Protein AF-A0A7X8BJX8-F1 (afdb_monomer_lite)

Radius of gyration: 24.96 Å; chains: 1; bounding box: 54×36×66 Å

Sequence (178 aa):
MKYHILAIVLSFFTASSPSEVDENALRREITYIERAADELARLNIDVADRLQRRRIASKIDAIYEATERIRLLLDQDTVPKSIRDDDLISFIESLGKASFGDTKVDMVKEFAGSNWFTVSQVGLICEEIPFGENKVEAILALYPHIVDKENGYKLYEFVTFSDDRERLKKGLEELKGN

Foldseek 3Di:
DVVPVVVVVVVVVPPPDPPPDPLVVLVVVLVVLLVVLVVQLVVLVPDPDPVVSVVSVVVSVVSVVVSVVVVVVSVVPDLADADDPVVLVVLLVVLLPDDDLVVLLVSLLVVLVPGAHAPVSLLSSLVSHDDLQSNLSSCLSRVVRHSPCVCVVCSLVSHDDPVSSVSSVVSVVVVVVD

pLDDT: mean 80.37, std 16.93, range [34.22, 97.62]

Structure (mmCIF, N/CA/C/O backbone):
data_AF-A0A7X8BJX8-F1
#
_entry.id   AF-A0A7X8BJX8-F1
#
loop_
_atom_site.group_PDB
_atom_site.id
_atom_site.type_symbol
_atom_site.label_atom_id
_atom_site.label_alt_id
_atom_site.label_comp_id
_atom_site.label_asym_id
_atom_site.label_entity_id
_atom_site.label_seq_id
_atom_site.pdbx_PDB_ins_code
_atom_site.Cartn_x
_atom_site.Cartn_y
_atom_site.Cartn_z
_atom_site.occupancy
_atom_site.B_iso_or_equiv
_atom_site.auth_seq_id
_atom_site.auth_comp_id
_atom_site.auth_asym_id
_atom_site.auth_atom_id
_atom_site.pdbx_PDB_model_num
ATOM 1 N N . MET A 1 1 ? 8.019 7.684 -38.477 1.00 46.75 1 MET A N 1
ATOM 2 C CA . MET A 1 1 ? 8.600 7.709 -37.113 1.00 46.75 1 MET A CA 1
ATOM 3 C C . MET A 1 1 ? 8.667 9.105 -36.477 1.00 46.75 1 MET A C 1
ATOM 5 O O . MET A 1 1 ? 8.235 9.231 -35.344 1.00 46.75 1 MET A O 1
ATOM 9 N N . LYS A 1 2 ? 9.118 1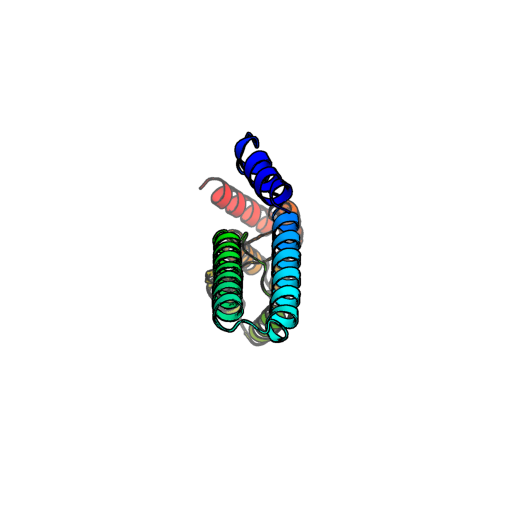0.169 -37.174 1.00 34.22 2 LYS A N 1
ATOM 10 C CA . LYS A 1 2 ? 9.162 11.548 -36.618 1.00 34.22 2 LYS A CA 1
ATOM 11 C C . LYS A 1 2 ? 7.809 12.111 -36.142 1.00 34.22 2 LYS A C 1
ATOM 13 O O . LYS A 1 2 ? 7.790 12.953 -35.256 1.00 34.22 2 LYS A O 1
ATOM 18 N N . TYR A 1 3 ? 6.699 11.631 -36.699 1.00 35.75 3 TYR A N 1
ATOM 19 C CA . TYR A 1 3 ? 5.358 12.138 -36.393 1.00 35.75 3 TYR A CA 1
ATOM 20 C C . TYR A 1 3 ? 4.713 11.520 -35.142 1.00 35.75 3 TYR A C 1
ATOM 22 O O . TYR A 1 3 ? 3.811 12.133 -34.591 1.00 35.75 3 TYR A O 1
ATOM 30 N N . HIS A 1 4 ? 5.181 10.364 -34.647 1.00 41.81 4 HIS A N 1
ATOM 31 C CA . HIS A 1 4 ? 4.578 9.723 -33.465 1.00 41.81 4 HIS A CA 1
ATOM 32 C C . HIS A 1 4 ? 5.078 10.308 -32.148 1.00 41.81 4 HIS A C 1
ATOM 34 O O . HIS A 1 4 ? 4.271 10.589 -31.275 1.00 41.81 4 HIS A O 1
ATOM 40 N N . ILE A 1 5 ? 6.376 10.601 -32.034 1.00 43.38 5 ILE A N 1
ATOM 41 C CA . ILE A 1 5 ? 6.913 11.282 -30.846 1.00 43.38 5 ILE A CA 1
ATOM 42 C C . ILE A 1 5 ? 6.348 12.708 -30.757 1.00 43.38 5 ILE A C 1
ATOM 44 O O . ILE A 1 5 ? 5.986 13.161 -29.679 1.00 43.38 5 ILE A O 1
ATOM 48 N N . LEU A 1 6 ? 6.194 13.392 -31.900 1.00 39.59 6 LEU A N 1
ATOM 49 C CA . LEU A 1 6 ? 5.566 14.713 -31.941 1.00 39.59 6 LEU A CA 1
ATOM 50 C C . LEU A 1 6 ? 4.075 14.652 -31.578 1.00 39.59 6 LEU A C 1
ATOM 52 O O . LEU A 1 6 ? 3.602 15.547 -30.895 1.00 39.59 6 LEU A O 1
ATOM 56 N N . ALA A 1 7 ? 3.352 13.606 -31.998 1.00 44.72 7 ALA A N 1
ATOM 57 C CA . ALA A 1 7 ? 1.950 13.399 -31.634 1.00 44.72 7 ALA A CA 1
ATOM 58 C C . ALA A 1 7 ? 1.775 13.128 -30.135 1.00 44.72 7 ALA A C 1
ATOM 60 O O . ALA A 1 7 ? 0.876 13.706 -29.541 1.00 44.72 7 ALA A O 1
ATOM 61 N N . ILE A 1 8 ? 2.669 12.340 -29.524 1.00 48.97 8 ILE A N 1
ATOM 62 C CA . ILE A 1 8 ? 2.684 12.088 -28.077 1.00 48.97 8 ILE A CA 1
ATOM 63 C C . ILE A 1 8 ? 2.937 13.404 -27.323 1.00 48.97 8 ILE A C 1
ATOM 65 O O . ILE A 1 8 ? 2.158 13.781 -26.453 1.00 48.97 8 ILE A O 1
ATOM 69 N N . VAL A 1 9 ? 3.957 14.175 -27.719 1.00 48.62 9 VAL A N 1
ATOM 70 C CA . VAL A 1 9 ? 4.264 15.482 -27.102 1.00 48.62 9 VAL A CA 1
ATOM 71 C C . VAL A 1 9 ? 3.149 16.519 -27.342 1.00 48.62 9 VAL A C 1
ATOM 73 O O . VAL A 1 9 ? 2.857 17.307 -26.445 1.00 48.62 9 VAL A O 1
ATOM 76 N N . LEU A 1 10 ? 2.470 16.509 -28.498 1.00 41.34 10 LEU A N 1
ATO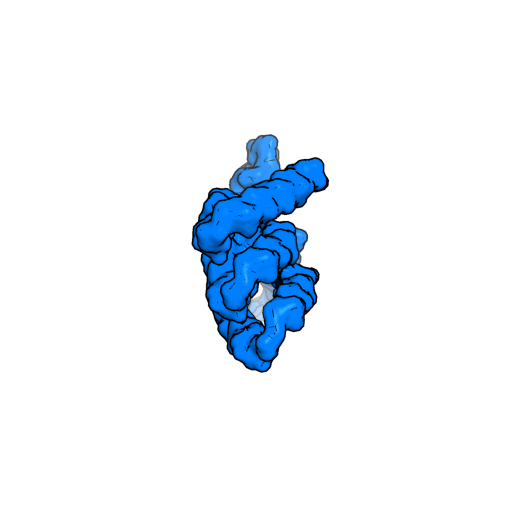M 77 C CA . LEU A 1 10 ? 1.316 17.384 -28.760 1.00 41.34 10 LEU A CA 1
ATOM 78 C C . LEU A 1 10 ? 0.052 16.963 -27.992 1.00 41.34 10 LEU A C 1
ATOM 80 O O . LEU A 1 10 ? -0.700 17.841 -27.568 1.00 41.34 10 LEU A O 1
ATOM 84 N N . SER A 1 11 ? -0.183 15.664 -27.771 1.00 41.88 11 SER A N 1
ATOM 85 C CA . SER A 1 11 ? -1.263 15.207 -26.884 1.00 41.88 11 SER A CA 1
ATOM 86 C C . SER A 1 11 ? -1.006 15.592 -25.423 1.00 41.88 11 SER A C 1
ATOM 88 O O . SER A 1 11 ? -1.953 15.846 -24.690 1.00 41.88 11 SER A O 1
ATOM 90 N N . PHE A 1 12 ? 0.261 15.746 -25.018 1.00 50.28 12 PHE A N 1
ATOM 91 C CA . PHE A 1 12 ? 0.632 16.233 -23.685 1.00 50.28 12 PHE A CA 1
ATOM 92 C C . PHE A 1 12 ? 0.449 17.745 -23.500 1.00 50.28 12 PHE A C 1
ATOM 94 O O . PHE A 1 12 ? 0.153 18.185 -22.395 1.00 50.28 12 PHE A O 1
ATOM 101 N N . PHE A 1 13 ? 0.591 18.549 -24.559 1.00 44.28 13 PHE A N 1
ATOM 102 C CA . PHE A 1 13 ? 0.435 20.010 -24.474 1.00 44.28 13 PHE A CA 1
ATOM 103 C C .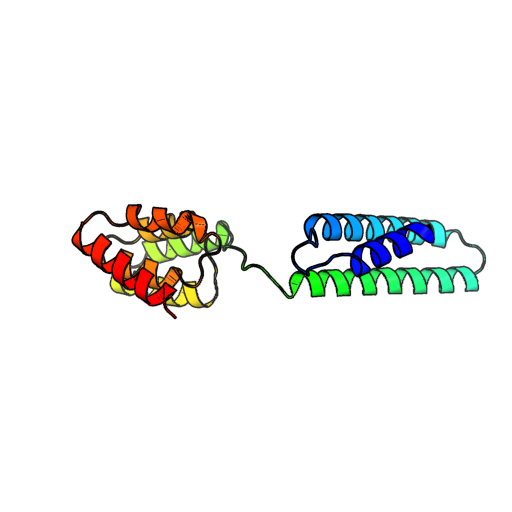 PHE A 1 13 ? -1.022 20.488 -24.640 1.00 44.28 13 PHE A C 1
ATOM 105 O O . PHE A 1 13 ? -1.295 21.680 -24.524 1.00 44.28 13 PHE A O 1
ATOM 112 N N . THR A 1 14 ? -1.954 19.571 -24.933 1.00 43.12 14 THR A N 1
ATOM 113 C CA . THR A 1 14 ? -3.392 19.855 -25.116 1.00 43.12 14 THR A CA 1
ATOM 114 C C . THR A 1 14 ? -4.283 19.295 -24.000 1.00 43.12 14 THR A C 1
ATOM 116 O O . THR A 1 14 ? -5.452 19.674 -23.925 1.00 43.12 14 THR A O 1
ATOM 119 N N . ALA A 1 15 ? -3.746 18.454 -23.107 1.00 39.97 15 ALA A N 1
ATOM 120 C CA . ALA A 1 15 ? -4.462 17.977 -21.926 1.00 39.97 15 ALA A CA 1
ATOM 121 C C . ALA A 1 15 ? -4.699 19.144 -20.950 1.00 39.97 15 ALA A C 1
ATOM 123 O O . ALA A 1 15 ? -3.765 19.838 -20.545 1.00 39.97 15 ALA A O 1
ATOM 124 N N . SER A 1 16 ? -5.964 19.391 -20.605 1.00 44.56 16 SER A N 1
ATOM 125 C CA . SER A 1 16 ? -6.374 20.563 -19.816 1.00 44.56 16 SER A CA 1
ATOM 126 C C . SER A 1 16 ? -6.257 20.353 -18.298 1.00 44.56 16 SER A C 1
ATOM 128 O O . SER A 1 16 ? -6.502 21.290 -17.538 1.00 44.56 16 SER A O 1
ATOM 130 N N . SER A 1 17 ? -5.838 19.169 -17.835 1.00 41.75 17 SER A N 1
ATOM 131 C CA . SER A 1 17 ? -5.441 18.933 -16.444 1.00 41.75 17 SER A CA 1
ATOM 132 C C . SER A 1 17 ? -4.457 17.750 -16.298 1.00 41.75 17 SER A C 1
ATOM 134 O O . SER A 1 17 ? -4.492 16.811 -17.093 1.00 41.75 17 SER A O 1
ATOM 136 N N . PRO A 1 18 ? -3.601 17.740 -15.255 1.00 43.97 18 PRO A N 1
ATOM 137 C CA . PRO A 1 18 ? -2.649 16.651 -14.980 1.00 43.97 18 PRO A CA 1
ATOM 138 C C . PRO A 1 18 ? -3.278 15.283 -14.649 1.00 43.97 18 PRO A C 1
ATOM 140 O O . PRO A 1 18 ? -2.565 14.288 -14.593 1.00 43.97 18 PRO A O 1
ATOM 143 N N . SER A 1 19 ? -4.596 15.212 -14.427 1.00 46.34 19 SER A N 1
ATOM 144 C CA . SER A 1 19 ? -5.320 13.993 -14.030 1.00 46.34 19 SER A CA 1
ATOM 145 C C . SER A 1 19 ? -5.717 13.070 -15.196 1.00 46.34 19 SER A C 1
ATOM 147 O O . SER A 1 19 ? -6.330 12.035 -14.958 1.00 46.34 19 SER A O 1
ATOM 149 N N . GLU A 1 20 ? -5.423 13.440 -16.448 1.00 47.88 20 GLU A N 1
ATOM 150 C CA . GLU A 1 20 ? -5.800 12.677 -17.658 1.00 47.88 20 GLU A CA 1
ATOM 151 C C . GLU A 1 20 ? -4.684 11.776 -18.213 1.00 47.88 20 GLU A C 1
ATOM 153 O O . GLU A 1 20 ? -4.864 11.098 -19.227 1.00 47.88 20 GLU A O 1
ATOM 158 N N . VAL A 1 21 ? -3.514 11.753 -17.576 1.00 53.84 21 VAL A N 1
ATOM 159 C CA . VAL A 1 21 ? -2.386 10.949 -18.046 1.00 53.84 21 VAL A CA 1
ATOM 160 C C . VAL A 1 21 ? -2.579 9.489 -17.615 1.00 53.84 21 VAL A C 1
ATOM 162 O O . VAL A 1 21 ? -2.348 9.138 -16.463 1.00 53.84 21 VAL A O 1
ATOM 165 N N . ASP A 1 22 ? -2.997 8.623 -18.546 1.00 65.94 22 ASP A N 1
ATOM 166 C CA . ASP A 1 22 ? -3.083 7.172 -18.316 1.00 65.94 22 ASP A CA 1
ATOM 167 C C . ASP A 1 22 ? -1.671 6.578 -18.132 1.00 65.94 22 ASP A C 1
ATOM 169 O O . ASP A 1 22 ? -0.950 6.280 -19.090 1.00 65.94 22 ASP A O 1
ATOM 173 N N . GLU A 1 23 ? -1.276 6.394 -16.872 1.00 62.41 23 GLU A N 1
ATOM 174 C CA . GLU A 1 23 ? 0.008 5.819 -16.465 1.00 62.41 23 GLU A CA 1
ATOM 175 C C . GLU A 1 23 ? 0.244 4.424 -17.075 1.00 62.41 23 GLU A C 1
ATOM 177 O O . GLU A 1 23 ? 1.363 4.082 -17.468 1.00 62.41 23 GLU A O 1
ATOM 182 N N . ASN A 1 24 ? -0.813 3.622 -17.244 1.00 60.38 24 ASN A N 1
ATOM 183 C CA . ASN A 1 24 ? -0.715 2.300 -17.860 1.00 60.38 24 ASN A CA 1
ATOM 184 C C . ASN A 1 24 ? -0.511 2.391 -19.375 1.00 60.38 24 ASN A C 1
ATOM 186 O O . ASN A 1 24 ? 0.159 1.536 -19.962 1.00 60.38 24 ASN A O 1
ATOM 190 N N . ALA A 1 25 ? -1.071 3.403 -20.043 1.00 66.06 25 ALA A N 1
ATOM 191 C CA . ALA A 1 25 ? -0.717 3.705 -21.430 1.00 66.06 25 ALA A CA 1
ATOM 192 C C . ALA A 1 25 ? 0.761 4.103 -21.544 1.00 66.06 25 ALA A C 1
ATOM 194 O O . ALA A 1 25 ? 1.467 3.556 -22.390 1.00 66.06 25 ALA A O 1
ATOM 195 N N . LEU A 1 26 ? 1.270 4.944 -20.640 1.00 69.81 26 LEU A N 1
ATOM 196 C CA . LEU A 1 26 ? 2.684 5.334 -20.629 1.00 69.81 26 LEU A CA 1
ATOM 197 C C . LEU A 1 26 ? 3.634 4.160 -20.384 1.00 69.81 26 LEU A C 1
ATOM 199 O O . LEU A 1 26 ? 4.616 4.006 -21.109 1.00 69.81 26 LEU A O 1
ATOM 203 N N . ARG A 1 27 ? 3.332 3.286 -19.418 1.00 71.00 27 ARG A N 1
ATOM 204 C CA . ARG A 1 27 ? 4.133 2.078 -19.151 1.00 71.00 27 ARG A CA 1
ATOM 205 C C . ARG A 1 27 ? 4.175 1.140 -20.365 1.00 71.00 27 ARG A C 1
ATOM 207 O O . ARG A 1 27 ? 5.227 0.566 -20.668 1.00 71.00 27 ARG A O 1
ATOM 214 N N . ARG A 1 28 ? 3.061 1.012 -21.099 1.00 70.81 28 ARG A N 1
ATOM 215 C CA . ARG A 1 28 ? 2.996 0.251 -22.362 1.00 70.81 28 ARG A CA 1
ATOM 216 C C . ARG A 1 28 ? 3.861 0.882 -23.454 1.00 70.81 28 ARG A C 1
ATOM 218 O O . ARG A 1 28 ? 4.620 0.163 -24.100 1.00 70.81 28 ARG A O 1
ATOM 225 N N . GLU A 1 29 ? 3.800 2.201 -23.615 1.00 77.50 29 GLU A N 1
ATOM 226 C CA . GLU A 1 29 ? 4.611 2.929 -24.598 1.00 77.50 29 GLU A CA 1
ATOM 227 C C . GLU A 1 29 ? 6.114 2.860 -24.286 1.00 77.50 29 GLU A C 1
ATOM 229 O O . GLU A 1 29 ? 6.914 2.608 -25.185 1.00 77.50 29 GLU A O 1
ATOM 234 N N . ILE A 1 30 ? 6.516 2.975 -23.014 1.00 78.44 30 ILE A N 1
ATOM 235 C CA . ILE A 1 30 ? 7.915 2.785 -22.589 1.00 78.44 30 ILE A CA 1
ATOM 236 C C . ILE A 1 30 ? 8.404 1.386 -22.972 1.00 78.44 30 ILE A C 1
ATOM 238 O O . ILE A 1 30 ? 9.448 1.245 -23.603 1.00 78.44 30 ILE A O 1
ATOM 242 N N . THR A 1 31 ? 7.607 0.359 -22.668 1.00 76.94 31 THR A N 1
ATOM 243 C CA . THR A 1 31 ? 7.934 -1.033 -23.011 1.00 76.94 31 THR A CA 1
ATOM 244 C C . THR A 1 31 ? 8.075 -1.224 -24.525 1.00 76.94 31 THR A C 1
ATOM 246 O O . THR A 1 31 ? 8.936 -1.971 -24.992 1.00 76.94 31 THR A O 1
ATOM 249 N N . TYR A 1 32 ? 7.233 -0.558 -25.318 1.00 79.19 32 TYR A N 1
ATOM 250 C CA . TYR A 1 32 ? 7.326 -0.587 -26.775 1.00 79.19 32 TYR A CA 1
ATOM 251 C C . TYR A 1 32 ? 8.614 0.084 -27.284 1.00 79.19 32 TYR A C 1
ATOM 253 O O . TYR A 1 32 ? 9.296 -0.475 -28.145 1.00 79.19 32 TYR A O 1
ATOM 261 N N . ILE A 1 33 ? 8.984 1.240 -26.724 1.00 77.06 33 ILE A N 1
ATOM 262 C CA . ILE A 1 33 ? 10.211 1.970 -27.078 1.00 77.06 33 ILE A CA 1
ATOM 263 C C . ILE A 1 33 ? 11.463 1.157 -26.729 1.00 77.06 33 ILE A C 1
ATOM 265 O O . ILE A 1 33 ? 12.364 1.066 -27.561 1.00 77.06 33 ILE A O 1
ATOM 269 N N . GLU A 1 34 ? 11.510 0.535 -25.548 1.00 80.06 34 GLU A N 1
ATOM 270 C CA . GLU A 1 34 ? 12.629 -0.320 -25.123 1.00 80.06 34 GLU A CA 1
ATOM 271 C C . GLU A 1 34 ? 12.818 -1.499 -26.092 1.00 80.06 34 GLU A C 1
ATOM 273 O O . GLU A 1 34 ? 13.926 -1.744 -26.567 1.00 80.06 34 GLU A O 1
ATOM 278 N N . ARG A 1 35 ? 11.726 -2.162 -26.496 1.00 79.31 35 ARG A N 1
ATOM 279 C CA . ARG A 1 35 ? 11.781 -3.250 -27.490 1.00 79.31 35 ARG A CA 1
ATOM 280 C C . ARG A 1 35 ? 12.281 -2.783 -28.856 1.00 79.31 35 ARG A C 1
ATOM 282 O O . ARG A 1 35 ? 13.066 -3.482 -29.493 1.00 79.31 35 ARG A O 1
ATOM 289 N N . ALA A 1 36 ? 11.836 -1.615 -29.316 1.00 76.50 36 ALA A N 1
ATOM 290 C CA . ALA A 1 36 ? 12.318 -1.042 -30.570 1.00 76.50 36 ALA A CA 1
ATOM 291 C C . ALA A 1 36 ? 13.809 -0.661 -30.483 1.00 76.50 36 ALA A C 1
ATOM 293 O O . ALA A 1 36 ? 14.549 -0.824 -31.454 1.00 76.50 36 ALA A O 1
ATOM 294 N N . ALA A 1 37 ? 14.270 -0.187 -29.322 1.00 75.56 37 ALA A N 1
ATOM 295 C CA . ALA A 1 37 ? 15.681 0.088 -29.068 1.00 75.56 37 ALA A CA 1
ATOM 296 C C . ALA A 1 37 ? 16.525 -1.200 -29.078 1.00 75.56 37 ALA A C 1
ATOM 298 O O . ALA A 1 37 ? 17.581 -1.215 -29.714 1.00 75.56 37 ALA A O 1
ATOM 299 N N . ASP A 1 38 ? 16.027 -2.296 -28.492 1.00 80.50 38 ASP A N 1
ATOM 300 C CA . ASP A 1 38 ? 16.682 -3.612 -28.528 1.00 80.50 38 ASP A CA 1
ATOM 301 C C . ASP A 1 38 ? 16.840 -4.126 -29.966 1.00 80.50 38 ASP A C 1
ATOM 303 O O . ASP A 1 38 ? 17.888 -4.655 -30.347 1.00 80.50 38 ASP A O 1
ATOM 307 N N . GLU A 1 39 ? 15.800 -3.973 -30.790 1.00 83.50 39 GLU A N 1
ATOM 308 C CA . GLU A 1 39 ? 15.834 -4.362 -32.200 1.00 83.50 39 GLU A CA 1
ATOM 309 C C . GLU A 1 39 ? 16.871 -3.544 -32.979 1.00 83.50 39 GLU A C 1
ATOM 311 O O . GLU A 1 39 ? 17.693 -4.105 -33.710 1.00 83.50 39 GLU A O 1
ATOM 316 N N . LEU A 1 40 ? 16.906 -2.225 -32.765 1.00 82.44 40 LEU A N 1
ATOM 317 C CA . LEU A 1 40 ? 17.924 -1.360 -33.358 1.00 82.44 40 LEU A CA 1
ATOM 318 C C . LEU A 1 40 ? 19.332 -1.726 -32.885 1.00 82.44 40 LEU A C 1
ATOM 320 O O . LEU A 1 40 ? 20.260 -1.684 -33.690 1.00 82.44 40 LEU A O 1
ATOM 324 N N . ALA A 1 41 ? 19.510 -2.119 -31.621 1.00 81.75 41 ALA A N 1
ATOM 325 C CA . ALA A 1 41 ? 20.802 -2.550 -31.094 1.00 81.75 41 ALA A CA 1
ATOM 326 C C . ALA A 1 41 ? 21.310 -3.809 -31.806 1.00 81.75 41 ALA A C 1
ATOM 328 O O . ALA A 1 41 ? 22.490 -3.875 -32.158 1.00 81.75 41 ALA A O 1
ATOM 329 N N . ARG A 1 42 ? 20.415 -4.767 -32.083 1.00 85.25 42 ARG A N 1
ATOM 330 C CA . ARG A 1 42 ? 20.729 -5.981 -32.853 1.00 85.25 42 ARG A CA 1
ATOM 331 C C . ARG A 1 42 ? 21.138 -5.640 -34.282 1.00 85.25 42 ARG A C 1
ATOM 333 O O . ARG A 1 42 ? 22.221 -6.031 -34.704 1.00 85.25 42 ARG A O 1
ATOM 340 N N . LEU A 1 43 ? 20.329 -4.852 -34.992 1.00 81.50 43 LEU A N 1
ATOM 341 C CA . LEU A 1 43 ? 20.614 -4.443 -36.375 1.00 81.50 43 LEU A CA 1
ATOM 342 C C . LEU A 1 43 ? 21.877 -3.575 -36.487 1.00 81.50 43 LEU A C 1
ATOM 344 O O . LEU A 1 43 ? 22.575 -3.604 -37.498 1.00 81.50 43 LEU A O 1
ATOM 348 N N . ASN A 1 44 ? 22.211 -2.818 -35.438 1.00 87.12 44 ASN A N 1
ATOM 349 C CA . ASN A 1 44 ? 23.409 -1.986 -35.406 1.00 87.12 44 ASN A CA 1
ATOM 350 C C . ASN A 1 44 ? 24.713 -2.808 -35.418 1.00 87.12 44 ASN A C 1
ATOM 352 O O . ASN A 1 44 ? 25.768 -2.282 -35.774 1.00 87.12 44 ASN A O 1
ATOM 356 N N . ILE A 1 45 ? 24.674 -4.091 -35.039 1.00 81.06 45 ILE A N 1
ATOM 357 C CA . ILE A 1 45 ? 25.853 -4.971 -35.072 1.00 81.06 45 ILE A CA 1
ATOM 358 C C . ILE A 1 45 ? 26.346 -5.174 -36.511 1.00 81.06 45 ILE A C 1
ATOM 360 O O . ILE A 1 45 ? 27.561 -5.198 -36.726 1.00 81.06 45 ILE A O 1
ATOM 364 N N . ASP A 1 46 ? 25.421 -5.218 -37.472 1.00 86.88 46 ASP A N 1
ATOM 365 C CA . ASP A 1 46 ? 25.686 -5.499 -38.888 1.00 86.88 46 ASP A CA 1
ATOM 366 C C . ASP A 1 46 ? 26.096 -4.252 -39.694 1.00 86.88 46 ASP A C 1
ATOM 368 O O . ASP A 1 46 ? 26.429 -4.334 -40.879 1.00 86.88 46 ASP A O 1
ATOM 372 N N . VAL A 1 47 ? 26.118 -3.074 -39.061 1.00 86.38 47 VAL A N 1
ATOM 373 C CA . VAL A 1 47 ? 26.551 -1.828 -39.704 1.00 86.38 47 VAL A CA 1
ATOM 374 C C . VAL A 1 47 ? 28.069 -1.853 -39.911 1.00 86.38 47 VAL A C 1
ATOM 376 O O . VAL A 1 47 ? 28.851 -1.796 -38.959 1.00 86.38 47 VAL A O 1
ATOM 379 N N . ALA A 1 48 ? 28.489 -1.897 -41.180 1.00 81.75 48 ALA A N 1
ATOM 380 C CA . ALA A 1 48 ? 29.897 -1.976 -41.577 1.00 81.75 48 ALA A CA 1
ATOM 381 C C . ALA A 1 48 ? 30.715 -0.722 -41.203 1.00 81.75 48 ALA A C 1
ATOM 383 O O . ALA A 1 48 ? 31.896 -0.820 -40.860 1.00 81.75 48 ALA A O 1
ATOM 384 N N . ASP A 1 49 ? 30.098 0.463 -41.247 1.00 92.88 49 ASP A N 1
ATOM 385 C CA . ASP A 1 49 ? 30.751 1.720 -40.877 1.00 92.88 49 ASP A CA 1
ATOM 386 C C . ASP A 1 49 ? 30.835 1.857 -39.346 1.00 92.88 49 ASP A C 1
ATOM 388 O O . ASP A 1 49 ? 29.839 2.046 -38.642 1.00 92.88 49 ASP A O 1
ATOM 392 N N . ARG A 1 50 ? 32.066 1.813 -38.820 1.00 84.25 50 ARG A N 1
ATOM 393 C CA . ARG A 1 50 ? 32.347 1.899 -37.378 1.00 84.25 50 ARG A CA 1
ATOM 394 C C . ARG A 1 50 ? 31.900 3.220 -36.746 1.00 84.25 50 ARG A C 1
ATOM 396 O O . ARG A 1 50 ? 31.489 3.226 -35.585 1.00 84.25 50 ARG A O 1
ATOM 403 N N . LEU A 1 51 ? 31.994 4.337 -37.469 1.00 84.31 51 LEU A N 1
ATOM 404 C CA . LEU A 1 51 ? 31.578 5.647 -36.966 1.00 84.31 51 LEU A CA 1
ATOM 405 C C . LEU A 1 51 ? 30.055 5.729 -36.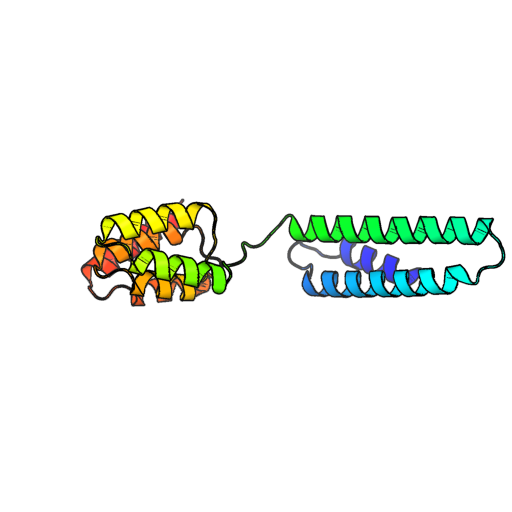900 1.00 84.31 51 LEU A C 1
ATOM 407 O O . LEU A 1 51 ? 29.515 6.196 -35.895 1.00 84.31 51 LEU A O 1
ATOM 411 N N . GLN A 1 52 ? 29.358 5.240 -37.927 1.00 83.69 52 GLN A N 1
ATOM 412 C CA . GLN A 1 52 ? 27.897 5.151 -37.912 1.00 83.69 52 GLN A CA 1
ATOM 413 C C . GLN A 1 52 ? 27.412 4.235 -36.787 1.00 83.69 52 GLN A C 1
ATOM 415 O O . GLN A 1 52 ? 26.569 4.654 -35.993 1.00 83.69 52 GLN A O 1
ATOM 420 N N . ARG A 1 53 ? 28.021 3.053 -36.635 1.00 86.75 53 ARG A N 1
ATOM 421 C CA . ARG A 1 53 ? 27.692 2.101 -35.569 1.00 86.75 53 ARG A CA 1
ATOM 422 C C . ARG A 1 53 ? 27.834 2.705 -34.172 1.00 86.75 53 ARG A C 1
ATOM 424 O O . ARG A 1 53 ? 26.941 2.557 -33.338 1.00 86.75 53 ARG A O 1
ATOM 431 N N . ARG A 1 54 ? 28.927 3.438 -33.922 1.00 84.88 54 ARG A N 1
ATOM 432 C CA . ARG A 1 54 ? 29.161 4.132 -32.644 1.00 84.88 54 ARG A CA 1
ATOM 433 C C . ARG A 1 54 ? 28.121 5.224 -32.384 1.00 84.88 54 ARG A C 1
ATOM 435 O O . ARG A 1 54 ? 27.647 5.361 -31.261 1.00 84.88 54 ARG A O 1
ATOM 442 N N . ARG A 1 55 ? 27.752 5.995 -33.415 1.00 81.50 55 ARG A N 1
ATOM 443 C CA . ARG A 1 55 ? 26.723 7.045 -33.301 1.00 81.50 55 ARG A CA 1
ATOM 444 C C . ARG A 1 55 ? 25.341 6.462 -33.016 1.00 81.50 55 ARG A C 1
ATOM 446 O O . ARG A 1 55 ? 24.587 7.081 -32.275 1.00 81.50 55 ARG A O 1
ATOM 453 N N . ILE A 1 56 ? 25.008 5.314 -33.604 1.00 82.44 56 ILE A N 1
ATOM 454 C CA . ILE A 1 56 ? 23.739 4.618 -33.354 1.00 82.44 56 ILE A CA 1
ATOM 455 C C . ILE A 1 56 ? 23.720 4.045 -31.934 1.00 82.44 56 ILE A C 1
ATOM 457 O O . ILE A 1 56 ? 22.758 4.295 -31.217 1.00 82.44 56 ILE A O 1
ATOM 461 N N . ALA A 1 57 ? 24.796 3.383 -31.496 1.00 81.81 57 ALA A N 1
ATOM 462 C CA . ALA A 1 57 ? 24.905 2.842 -30.138 1.00 81.81 57 ALA A CA 1
ATOM 463 C C . ALA A 1 57 ? 24.695 3.929 -29.071 1.00 81.81 57 ALA A C 1
ATOM 465 O O . ALA A 1 57 ? 23.813 3.805 -28.236 1.00 81.81 57 ALA A O 1
ATOM 466 N N . SER A 1 58 ? 25.384 5.068 -29.195 1.00 82.31 58 SER A N 1
ATOM 467 C CA . SER A 1 58 ? 25.221 6.186 -28.254 1.00 82.31 58 SER A CA 1
ATOM 468 C C . SER A 1 58 ? 23.797 6.762 -28.213 1.00 82.31 58 SER A C 1
ATOM 470 O O . SER A 1 58 ? 23.373 7.269 -27.178 1.00 82.31 58 SER A O 1
ATOM 472 N N . LYS A 1 59 ? 23.046 6.712 -29.322 1.00 85.38 59 LYS A N 1
ATOM 473 C CA . LYS A 1 59 ? 21.637 7.135 -29.334 1.00 85.38 59 LYS A CA 1
ATOM 474 C C . LYS A 1 59 ? 20.721 6.115 -28.669 1.00 85.38 59 LYS A C 1
ATOM 476 O O . LYS A 1 59 ? 19.736 6.523 -28.071 1.00 85.38 59 LYS A O 1
ATOM 481 N N . ILE A 1 60 ? 21.027 4.827 -28.805 1.00 82.12 60 ILE A N 1
ATOM 482 C CA . ILE A 1 60 ? 20.308 3.743 -28.131 1.00 82.12 60 ILE A CA 1
ATOM 483 C C . ILE A 1 60 ? 20.516 3.855 -26.617 1.00 82.12 60 ILE A C 1
ATOM 485 O O . ILE A 1 60 ? 19.535 3.860 -25.881 1.00 82.12 60 ILE A O 1
ATOM 489 N N . ASP A 1 61 ? 21.754 4.081 -26.169 1.00 82.12 61 ASP A N 1
ATOM 490 C CA . ASP A 1 61 ? 22.062 4.318 -24.752 1.00 82.12 61 ASP A CA 1
ATOM 491 C C . ASP A 1 61 ? 21.260 5.508 -24.204 1.00 82.12 61 ASP A C 1
ATOM 493 O O . ASP A 1 61 ? 20.595 5.404 -23.177 1.00 82.12 61 ASP A O 1
ATOM 497 N N . ALA A 1 62 ? 21.222 6.619 -24.949 1.00 79.81 62 ALA A N 1
ATOM 498 C CA . ALA A 1 62 ? 20.433 7.790 -24.573 1.00 79.81 62 ALA A CA 1
ATOM 499 C C . ALA A 1 62 ? 18.916 7.516 -24.517 1.00 79.81 62 ALA A C 1
ATOM 501 O O . ALA A 1 62 ? 18.215 8.156 -23.733 1.00 79.81 62 ALA A O 1
ATOM 502 N N . ILE A 1 63 ? 18.396 6.593 -25.337 1.00 79.00 63 ILE A N 1
ATOM 503 C CA . ILE A 1 63 ? 16.989 6.173 -25.280 1.00 79.00 63 ILE A CA 1
ATOM 504 C C . ILE A 1 63 ? 16.729 5.402 -23.987 1.00 79.00 63 ILE A C 1
ATOM 506 O O . ILE A 1 63 ? 15.786 5.759 -23.288 1.00 79.00 63 ILE A O 1
ATOM 510 N N . TYR A 1 64 ? 17.568 4.423 -23.638 1.00 77.81 64 TYR A N 1
ATOM 511 C CA . TYR A 1 64 ? 17.409 3.672 -22.389 1.00 77.81 64 TYR A CA 1
ATOM 512 C C . TYR A 1 64 ? 17.543 4.565 -21.153 1.00 77.81 64 TYR A C 1
ATOM 514 O O . TYR A 1 64 ? 16.755 4.457 -20.219 1.00 77.81 64 TYR A O 1
ATOM 522 N N . GLU A 1 65 ? 18.499 5.498 -21.145 1.00 77.12 65 GLU A N 1
ATOM 523 C CA . GLU A 1 65 ? 18.628 6.461 -20.048 1.00 77.12 65 GLU A CA 1
ATOM 524 C C . GLU A 1 65 ? 17.383 7.349 -19.917 1.00 77.12 65 GLU A C 1
ATOM 526 O O . GLU A 1 65 ? 16.942 7.651 -18.807 1.00 77.12 65 GLU A O 1
ATOM 531 N N . ALA A 1 66 ? 16.806 7.785 -21.040 1.00 76.69 66 ALA A N 1
ATOM 532 C CA . ALA A 1 66 ? 15.597 8.596 -21.035 1.00 76.69 66 ALA A CA 1
ATOM 533 C C . ALA A 1 66 ? 14.372 7.795 -20.571 1.00 76.69 66 ALA A C 1
ATOM 535 O O . ALA A 1 66 ? 13.597 8.309 -19.764 1.00 76.69 66 ALA A O 1
ATOM 536 N N . THR A 1 67 ? 14.199 6.552 -21.033 1.00 79.31 67 THR A N 1
ATOM 537 C CA . THR A 1 67 ? 13.095 5.691 -20.586 1.00 79.31 67 THR A CA 1
ATOM 538 C C . THR A 1 67 ? 13.216 5.349 -19.110 1.00 79.31 67 THR A C 1
ATOM 540 O O . THR A 1 67 ? 12.208 5.376 -18.411 1.00 79.31 67 THR A O 1
ATOM 543 N N . GLU A 1 68 ? 14.430 5.129 -18.607 1.00 76.69 68 GLU A N 1
ATOM 544 C CA . GLU A 1 68 ? 14.656 4.852 -17.190 1.00 76.69 68 GLU A CA 1
ATOM 545 C C . GLU A 1 68 ? 14.375 6.077 -16.317 1.00 76.69 68 GLU A C 1
ATOM 547 O O . GLU A 1 68 ? 13.698 5.968 -15.301 1.00 76.69 68 GLU A O 1
ATOM 552 N N . ARG A 1 69 ? 14.781 7.280 -16.742 1.00 74.94 69 ARG A N 1
ATOM 553 C CA . ARG A 1 69 ? 14.384 8.518 -16.047 1.00 74.94 69 ARG A CA 1
ATOM 554 C C . ARG A 1 69 ? 12.872 8.685 -16.001 1.00 74.94 69 ARG A C 1
ATOM 556 O O . ARG A 1 69 ? 12.351 9.080 -14.968 1.00 74.94 69 ARG A O 1
ATOM 563 N N . ILE A 1 70 ? 12.171 8.393 -17.096 1.00 71.94 70 ILE A N 1
ATOM 564 C CA . ILE A 1 70 ? 10.706 8.460 -17.123 1.00 71.94 70 ILE A CA 1
ATOM 565 C C . ILE A 1 70 ? 10.113 7.400 -16.194 1.00 71.94 70 ILE A C 1
ATOM 567 O O . ILE A 1 70 ? 9.213 7.731 -15.437 1.00 71.94 70 ILE A O 1
ATOM 571 N N . ARG A 1 71 ? 10.625 6.163 -16.186 1.00 73.94 71 ARG A N 1
ATOM 572 C CA . ARG A 1 71 ? 10.185 5.112 -15.254 1.00 73.94 71 ARG A CA 1
ATOM 573 C C . ARG A 1 71 ? 10.360 5.561 -13.800 1.00 73.94 71 ARG A C 1
ATOM 575 O O . ARG A 1 71 ? 9.413 5.479 -13.031 1.00 73.94 71 ARG A O 1
ATOM 582 N N . LEU A 1 72 ? 11.518 6.129 -13.465 1.00 68.56 72 LEU A N 1
ATOM 583 C CA . LEU A 1 72 ? 11.796 6.683 -12.140 1.00 68.56 72 LEU A CA 1
ATOM 584 C C . LEU A 1 72 ? 10.887 7.868 -11.791 1.00 68.56 72 LEU A C 1
ATOM 586 O O . LEU A 1 72 ? 10.490 7.989 -10.643 1.00 68.56 72 LEU A O 1
ATOM 590 N N . LEU A 1 73 ? 10.541 8.730 -12.753 1.00 66.81 73 LEU A N 1
ATOM 591 C CA . LEU A 1 73 ? 9.592 9.831 -12.545 1.00 66.81 73 LEU A CA 1
ATOM 592 C C . LEU A 1 73 ? 8.151 9.331 -12.371 1.00 66.81 73 LEU A C 1
ATOM 594 O O . LEU A 1 73 ? 7.430 9.862 -11.536 1.00 66.81 73 LEU A O 1
ATOM 598 N N . LEU A 1 74 ? 7.739 8.304 -13.121 1.00 64.31 74 LEU A N 1
ATOM 599 C CA . LEU A 1 74 ? 6.440 7.645 -12.943 1.00 64.31 74 LEU A CA 1
ATOM 600 C C . LEU A 1 74 ? 6.346 6.945 -11.585 1.00 64.31 74 LEU A C 1
ATOM 602 O O . LEU A 1 74 ? 5.277 6.888 -10.994 1.00 64.31 74 LEU A O 1
ATOM 606 N N . ASP A 1 75 ? 7.466 6.440 -11.076 1.00 62.97 75 ASP A N 1
ATOM 607 C CA . ASP A 1 75 ? 7.535 5.838 -9.749 1.00 62.97 75 ASP A CA 1
ATOM 608 C C . ASP A 1 75 ? 7.711 6.888 -8.626 1.00 62.97 75 ASP A C 1
ATOM 610 O O . ASP A 1 75 ? 7.645 6.527 -7.456 1.00 62.97 75 ASP A O 1
ATOM 614 N N . GLN A 1 76 ? 7.908 8.180 -8.934 1.00 48.56 76 GLN A N 1
ATOM 615 C CA . GLN A 1 76 ? 8.099 9.250 -7.935 1.00 48.56 76 GLN A CA 1
ATOM 616 C C . GLN A 1 76 ? 6.800 9.864 -7.384 1.00 48.56 76 GLN A C 1
ATOM 618 O O . GLN A 1 76 ? 6.870 10.669 -6.460 1.00 48.56 76 GLN A O 1
ATOM 623 N N . ASP A 1 77 ? 5.639 9.411 -7.854 1.00 48.97 77 ASP A N 1
ATOM 624 C CA . ASP A 1 77 ? 4.326 9.638 -7.236 1.00 48.97 77 ASP A CA 1
ATOM 625 C C . ASP A 1 77 ? 3.645 8.279 -7.017 1.00 48.97 77 ASP A C 1
ATOM 627 O O . ASP A 1 77 ? 2.628 7.944 -7.629 1.00 48.97 77 ASP A O 1
ATOM 631 N N . THR A 1 78 ? 4.226 7.425 -6.164 1.00 48.81 78 THR A N 1
ATOM 632 C CA . THR A 1 78 ? 3.556 6.169 -5.828 1.00 48.81 78 THR A CA 1
ATOM 633 C C . THR A 1 78 ? 2.272 6.495 -5.080 1.00 48.81 78 THR A C 1
ATOM 635 O O . THR A 1 78 ? 2.313 6.817 -3.889 1.00 48.81 78 THR A O 1
ATOM 638 N N . VAL A 1 79 ? 1.121 6.313 -5.735 1.00 55.34 79 VAL A N 1
ATOM 639 C CA . VAL A 1 79 ? -0.070 5.862 -5.012 1.00 55.34 79 VAL A CA 1
ATOM 640 C C . VAL A 1 79 ? 0.426 4.740 -4.107 1.00 55.34 79 VAL A C 1
ATOM 642 O O . VAL A 1 79 ? 1.033 3.787 -4.618 1.00 55.34 79 VAL A O 1
ATOM 645 N N . PRO A 1 80 ? 0.299 4.884 -2.784 1.00 64.50 80 PRO A N 1
ATOM 646 C CA . PRO A 1 80 ? 0.878 3.908 -1.899 1.00 64.50 80 PRO A CA 1
ATOM 647 C C . PRO A 1 80 ? 0.346 2.526 -2.257 1.00 64.50 80 PRO A C 1
ATOM 649 O O . PRO A 1 80 ? -0.857 2.342 -2.439 1.00 64.50 80 PRO A O 1
ATOM 652 N N . LYS A 1 81 ? 1.252 1.572 -2.465 1.00 72.62 81 LYS A N 1
ATOM 653 C CA . LYS A 1 81 ? 0.874 0.202 -2.806 1.00 72.62 81 LYS A CA 1
ATOM 654 C C . LYS A 1 81 ? 0.679 -0.565 -1.520 1.00 72.62 81 LYS A C 1
ATOM 656 O O . LYS A 1 81 ? 1.503 -0.469 -0.613 1.00 72.62 81 LYS A O 1
ATOM 661 N N . SER A 1 82 ? -0.397 -1.337 -1.464 1.00 85.75 82 SER A N 1
ATOM 662 C CA . SER A 1 82 ? -0.622 -2.233 -0.346 1.00 85.75 82 SER A CA 1
ATOM 663 C C . SER A 1 82 ? 0.536 -3.217 -0.200 1.00 85.75 82 SER A C 1
ATOM 665 O O . SER A 1 82 ? 1.142 -3.636 -1.192 1.00 85.75 82 SER A O 1
ATOM 667 N N . ILE A 1 83 ? 0.805 -3.611 1.037 1.00 87.56 83 ILE A N 1
ATOM 668 C CA . ILE A 1 83 ? 1.772 -4.641 1.383 1.00 87.56 83 ILE A CA 1
ATOM 669 C C . ILE A 1 83 ? 1.519 -5.930 0.588 1.00 87.56 83 ILE A C 1
ATOM 671 O O . ILE A 1 83 ? 0.377 -6.251 0.243 1.00 87.56 83 ILE A O 1
ATOM 675 N N . ARG A 1 84 ? 2.593 -6.663 0.281 1.00 79.94 84 ARG A N 1
ATOM 676 C CA . ARG A 1 84 ? 2.515 -7.964 -0.390 1.00 79.94 84 ARG A CA 1
ATOM 677 C C . ARG A 1 84 ? 1.975 -9.030 0.558 1.00 79.94 84 ARG A C 1
ATOM 679 O O . ARG A 1 84 ? 2.240 -8.993 1.757 1.00 79.94 84 ARG A O 1
ATOM 686 N N . ASP A 1 85 ? 1.301 -10.025 -0.007 1.00 79.00 85 ASP A N 1
ATOM 687 C CA . ASP A 1 85 ? 0.690 -11.106 0.771 1.00 79.00 85 ASP A CA 1
ATOM 688 C C . ASP A 1 85 ? 1.717 -11.887 1.608 1.00 79.00 85 ASP A C 1
ATOM 690 O O . ASP A 1 85 ? 1.454 -12.159 2.773 1.00 79.00 85 ASP A O 1
ATOM 694 N N . ASP A 1 86 ? 2.910 -12.175 1.075 1.00 79.00 86 ASP A N 1
ATOM 695 C CA . ASP A 1 86 ? 3.964 -12.903 1.809 1.00 79.00 86 ASP A CA 1
ATOM 696 C C . ASP A 1 86 ? 4.425 -12.154 3.078 1.00 79.00 86 ASP A C 1
ATOM 698 O O . ASP A 1 86 ? 4.618 -12.749 4.145 1.00 79.00 86 ASP A O 1
ATOM 702 N N . ASP A 1 87 ? 4.578 -10.831 2.966 1.00 79.81 87 ASP A N 1
ATOM 703 C CA . ASP A 1 87 ? 5.009 -9.965 4.065 1.00 79.81 87 ASP A CA 1
ATOM 704 C C . ASP A 1 87 ? 3.881 -9.811 5.101 1.00 79.81 87 ASP A C 1
ATOM 706 O O . ASP A 1 87 ? 4.123 -9.854 6.310 1.00 79.81 87 ASP A O 1
ATOM 710 N N . LEU A 1 88 ? 2.629 -9.717 4.636 1.00 90.19 88 LEU A N 1
ATOM 711 C CA . LEU A 1 88 ? 1.447 -9.701 5.496 1.00 90.19 88 LEU A CA 1
ATOM 712 C C . LEU A 1 88 ? 1.279 -11.016 6.267 1.00 90.19 88 LEU A C 1
ATOM 714 O O . LEU A 1 88 ? 1.031 -10.981 7.469 1.00 90.19 88 LEU A O 1
ATOM 718 N N . ILE A 1 89 ? 1.438 -12.166 5.607 1.00 90.25 89 ILE A N 1
ATOM 719 C CA . ILE A 1 89 ? 1.355 -13.490 6.241 1.00 90.25 89 ILE A CA 1
ATOM 720 C C . ILE A 1 89 ? 2.416 -13.610 7.339 1.00 90.25 89 ILE A C 1
ATOM 722 O O . ILE A 1 89 ? 2.097 -13.985 8.466 1.00 90.25 89 ILE A O 1
ATOM 726 N N . SER A 1 90 ? 3.655 -13.207 7.049 1.00 91.44 90 SER A N 1
ATOM 727 C CA . SER A 1 90 ? 4.753 -13.215 8.027 1.00 91.44 90 SER A CA 1
ATOM 728 C C . SER A 1 90 ? 4.444 -12.347 9.256 1.00 91.44 90 SER A C 1
ATOM 730 O O . SER A 1 90 ? 4.775 -12.701 10.396 1.00 91.44 90 SER A O 1
ATOM 732 N N . PHE A 1 91 ? 3.779 -11.210 9.043 1.00 95.31 91 PHE A N 1
ATOM 733 C CA . PHE A 1 91 ? 3.331 -10.338 10.121 1.00 95.31 91 PHE A CA 1
ATOM 734 C C . PHE A 1 91 ? 2.175 -10.944 10.932 1.00 95.31 91 PHE A C 1
ATOM 736 O O . PHE A 1 91 ? 2.240 -10.951 12.161 1.00 95.31 91 PHE A O 1
ATOM 743 N N . ILE A 1 92 ? 1.166 -11.521 10.275 1.00 95.94 92 ILE A N 1
ATOM 744 C CA . ILE A 1 92 ? 0.037 -12.217 10.920 1.00 95.94 92 ILE A CA 1
ATOM 745 C C . ILE A 1 92 ? 0.539 -13.372 11.794 1.00 95.94 92 ILE A C 1
ATOM 747 O O . ILE A 1 92 ? 0.152 -13.482 12.956 1.00 95.94 92 ILE A O 1
ATOM 751 N N . GLU A 1 93 ? 1.477 -14.184 11.301 1.00 94.62 93 GLU A N 1
ATOM 752 C CA . GLU A 1 93 ? 2.098 -15.249 12.098 1.00 94.62 93 GLU A CA 1
ATOM 753 C C . GLU A 1 93 ? 2.822 -14.710 13.339 1.00 94.62 93 GLU A C 1
ATOM 755 O O . GLU A 1 93 ? 2.847 -15.355 14.391 1.00 94.62 93 GLU A O 1
ATOM 760 N N . SER A 1 94 ? 3.432 -13.530 13.226 1.00 93.31 94 SER A N 1
ATOM 761 C CA . SER A 1 94 ? 4.103 -12.865 14.343 1.00 93.31 94 SER A CA 1
ATOM 762 C C . SER A 1 94 ? 3.092 -12.334 15.362 1.00 93.31 94 SER A C 1
ATOM 764 O O . SER A 1 94 ? 3.290 -12.525 16.563 1.00 93.31 94 SER A O 1
ATOM 766 N N . LEU A 1 95 ? 1.974 -11.756 14.905 1.00 93.25 95 LEU A N 1
ATOM 767 C CA . LEU A 1 95 ? 0.858 -11.362 15.768 1.00 93.25 95 LEU A CA 1
ATOM 768 C C . LEU A 1 95 ? 0.269 -12.564 16.503 1.00 93.25 95 LEU A C 1
ATOM 770 O O . LEU A 1 95 ? 0.009 -12.467 17.702 1.00 93.25 95 LEU A O 1
ATOM 774 N N . GLY A 1 96 ? 0.076 -13.696 15.825 1.00 90.56 96 GLY A N 1
ATOM 775 C CA . GLY A 1 96 ? -0.449 -14.929 16.418 1.00 90.56 96 GLY A CA 1
ATOM 776 C C . GLY A 1 96 ? 0.408 -15.468 17.572 1.00 90.56 96 GLY A C 1
ATOM 777 O O . GLY A 1 96 ? -0.117 -16.076 18.503 1.00 90.56 96 GLY A O 1
ATOM 778 N N . LYS A 1 97 ? 1.720 -15.191 17.565 1.00 91.69 97 LYS A N 1
ATOM 779 C CA . LYS A 1 97 ? 2.662 -15.584 18.632 1.00 91.69 97 LYS A CA 1
ATOM 780 C C . LYS A 1 97 ? 2.637 -14.657 19.853 1.00 91.69 97 LYS A C 1
ATOM 782 O O . LYS A 1 97 ? 3.159 -15.038 20.900 1.00 91.69 97 LYS A O 1
ATOM 787 N N . ALA A 1 98 ? 2.069 -13.457 19.744 1.00 88.94 98 ALA A N 1
ATOM 788 C CA . ALA A 1 98 ? 1.992 -12.513 20.855 1.00 88.94 98 ALA A CA 1
ATOM 789 C C . ALA A 1 98 ? 0.853 -12.876 21.827 1.00 88.94 98 ALA A C 1
ATOM 791 O O . ALA A 1 98 ? -0.291 -13.081 21.421 1.00 88.94 98 ALA A O 1
ATOM 792 N N . SER A 1 99 ? 1.156 -12.920 23.129 1.00 78.69 99 SER A N 1
ATOM 793 C CA . SER A 1 99 ? 0.224 -13.413 24.158 1.00 78.69 99 SER A CA 1
ATOM 794 C C . SER A 1 99 ? -0.853 -12.413 24.594 1.00 78.69 99 SER A C 1
ATOM 796 O O . SER A 1 99 ? -1.887 -12.832 25.108 1.00 78.69 99 SER A O 1
ATOM 798 N N . PHE A 1 100 ? -0.625 -11.105 24.433 1.00 80.88 100 PHE A N 1
ATOM 799 C CA . PHE A 1 100 ? -1.504 -10.056 24.962 1.00 80.88 100 PHE A CA 1
ATOM 800 C C . PHE A 1 100 ? -1.980 -9.104 23.868 1.00 80.88 100 PHE A C 1
ATOM 802 O O . PHE A 1 100 ? -1.268 -8.830 22.903 1.00 80.88 100 PHE A O 1
ATOM 809 N N . GLY A 1 101 ? -3.201 -8.594 24.036 1.00 80.38 101 GLY A N 1
ATOM 810 C CA . GLY A 1 101 ? -3.840 -7.715 23.064 1.00 80.38 101 GLY A CA 1
ATOM 811 C C . GLY A 1 101 ? -3.102 -6.387 22.864 1.00 80.38 101 GLY A C 1
ATOM 812 O O . GLY A 1 101 ? -2.916 -5.985 21.723 1.00 80.38 101 GLY A O 1
ATOM 813 N N . ASP A 1 102 ? -2.611 -5.765 23.935 1.00 86.62 102 ASP A N 1
ATOM 814 C CA . ASP A 1 102 ? -1.897 -4.481 23.862 1.00 86.62 102 ASP A CA 1
ATOM 815 C C . ASP A 1 102 ? -0.578 -4.623 23.090 1.00 86.62 102 ASP A C 1
ATOM 817 O O . ASP A 1 102 ? -0.268 -3.819 22.217 1.00 86.62 102 ASP A O 1
ATOM 821 N N . THR A 1 103 ? 0.144 -5.729 23.305 1.00 91.25 103 THR A N 1
ATOM 822 C CA . THR A 1 103 ? 1.356 -6.055 22.539 1.00 91.25 103 THR A CA 1
ATOM 823 C C . THR A 1 103 ? 1.061 -6.198 21.047 1.00 91.25 103 THR A C 1
ATOM 825 O O . THR A 1 103 ? 1.828 -5.712 20.221 1.00 91.25 103 THR A O 1
ATOM 828 N N . LYS A 1 104 ? -0.063 -6.830 20.680 1.00 93.25 104 LYS A N 1
ATOM 829 C CA . LYS A 1 104 ? -0.488 -6.926 19.275 1.00 93.25 104 LYS A CA 1
ATOM 830 C C . LYS A 1 104 ? -0.781 -5.542 18.688 1.00 93.25 104 LYS A C 1
ATOM 832 O O . LYS A 1 104 ? -0.408 -5.282 17.550 1.00 93.25 104 LYS A O 1
ATOM 837 N N . VAL A 1 105 ? -1.410 -4.649 19.454 1.00 94.50 105 VAL A N 1
ATOM 838 C CA . VAL A 1 105 ? -1.681 -3.269 19.017 1.00 94.50 105 VAL A CA 1
ATOM 839 C C . VAL A 1 105 ? -0.382 -2.492 18.792 1.00 94.50 105 VAL A C 1
ATOM 841 O O . VAL A 1 105 ? -0.259 -1.810 17.776 1.00 94.50 105 VAL A O 1
ATOM 844 N N . ASP A 1 106 ? 0.603 -2.620 19.680 1.00 94.31 106 ASP A N 1
ATOM 845 C CA . ASP A 1 106 ? 1.907 -1.967 19.515 1.00 94.31 106 ASP A CA 1
ATOM 846 C C . ASP A 1 106 ? 2.642 -2.468 18.265 1.00 94.31 106 ASP A C 1
ATOM 848 O O . ASP A 1 106 ? 3.142 -1.663 17.477 1.00 94.31 106 ASP A O 1
ATOM 852 N N . MET A 1 107 ? 2.614 -3.782 18.016 1.00 95.62 107 MET A N 1
ATOM 853 C CA . MET A 1 107 ? 3.150 -4.371 16.784 1.00 95.62 107 MET A CA 1
ATOM 854 C C . MET A 1 107 ? 2.451 -3.820 15.534 1.00 95.62 107 MET A C 1
ATOM 856 O O . MET A 1 107 ? 3.112 -3.525 14.541 1.00 95.62 107 MET A O 1
ATOM 860 N N . VAL A 1 108 ? 1.124 -3.646 15.569 1.00 96.50 108 VAL A N 1
ATOM 861 C CA . VAL A 1 108 ? 0.366 -3.037 14.463 1.00 96.50 108 VAL A CA 1
ATOM 862 C C . VAL A 1 108 ? 0.764 -1.579 14.245 1.00 96.50 108 VAL A C 1
ATOM 864 O O . VAL A 1 108 ? 0.962 -1.182 13.099 1.00 96.50 108 VAL A O 1
ATOM 867 N N . LYS A 1 109 ? 0.917 -0.784 15.311 1.00 95.38 109 LYS A N 1
ATOM 868 C CA . LYS A 1 109 ? 1.341 0.625 15.220 1.00 95.38 109 LYS A CA 1
ATOM 869 C C . LYS A 1 109 ? 2.722 0.752 14.571 1.00 95.38 109 LYS A C 1
ATOM 871 O O . LYS A 1 109 ? 2.902 1.589 13.689 1.00 95.38 109 LYS A O 1
ATOM 876 N N . GLU A 1 110 ? 3.674 -0.093 14.966 1.00 94.12 110 GLU A N 1
ATOM 877 C CA . GLU A 1 110 ? 5.012 -0.132 14.364 1.00 94.12 110 GLU A CA 1
ATOM 878 C C . GLU A 1 110 ? 4.948 -0.536 12.884 1.00 94.12 110 GLU A C 1
ATOM 880 O O . GLU A 1 110 ? 5.518 0.135 12.020 1.00 94.12 110 GLU A O 1
ATOM 885 N N . PHE A 1 111 ? 4.187 -1.586 12.574 1.00 93.50 111 PHE A N 1
ATOM 886 C CA . PHE A 1 111 ? 4.053 -2.090 11.211 1.00 93.50 111 PHE A CA 1
ATOM 887 C C . PHE A 1 111 ? 3.378 -1.081 10.274 1.00 93.50 111 PHE A C 1
ATOM 889 O O . PHE A 1 111 ? 3.799 -0.923 9.125 1.00 93.50 111 PHE A O 1
ATOM 896 N N . ALA A 1 112 ? 2.384 -0.343 10.772 1.00 92.75 112 ALA A N 1
ATOM 897 C CA . ALA A 1 112 ? 1.678 0.690 10.024 1.00 92.75 112 ALA A CA 1
ATOM 898 C C . ALA A 1 112 ? 2.571 1.875 9.630 1.00 92.75 112 ALA A C 1
ATOM 900 O O . ALA A 1 112 ? 2.309 2.520 8.622 1.00 92.75 112 ALA A O 1
ATOM 901 N N . GLY A 1 113 ? 3.641 2.157 10.381 1.00 88.38 113 GLY A N 1
ATOM 902 C CA . GLY A 1 113 ? 4.513 3.310 10.128 1.00 88.38 113 GLY A CA 1
ATOM 903 C C . GLY A 1 113 ? 5.337 3.233 8.836 1.00 88.38 113 GLY A C 1
ATOM 904 O O . GLY A 1 113 ? 5.892 4.242 8.409 1.00 88.38 113 GLY A O 1
ATOM 905 N N . SER A 1 114 ? 5.437 2.055 8.216 1.00 84.62 114 SER A N 1
ATOM 906 C CA . SER A 1 114 ? 6.228 1.839 6.992 1.00 84.62 114 SER A CA 1
ATOM 907 C C . SER A 1 114 ? 5.480 1.104 5.879 1.00 84.62 114 SER A C 1
ATOM 909 O O . SER A 1 114 ? 6.032 0.923 4.795 1.00 84.62 114 SER A O 1
ATOM 911 N N . ASN A 1 115 ? 4.229 0.707 6.117 1.00 89.31 115 ASN A N 1
ATOM 912 C CA . ASN A 1 115 ? 3.457 -0.119 5.196 1.00 89.31 115 ASN A CA 1
ATOM 913 C C . ASN A 1 115 ? 2.089 0.494 4.918 1.00 89.31 115 ASN A C 1
ATOM 915 O O . ASN A 1 115 ? 1.530 1.212 5.742 1.00 89.31 115 ASN A O 1
ATOM 919 N N . TRP A 1 116 ? 1.544 0.162 3.752 1.00 91.94 116 TRP A N 1
ATOM 920 C CA . TRP A 1 116 ? 0.195 0.532 3.348 1.00 91.94 116 TRP A CA 1
ATOM 921 C C . TRP A 1 116 ? -0.660 -0.713 3.165 1.00 91.94 116 TRP A C 1
ATOM 923 O O . TRP A 1 116 ? -0.142 -1.800 2.912 1.00 91.94 116 TRP A O 1
ATOM 933 N N . PHE A 1 117 ? -1.975 -0.570 3.285 1.00 93.81 117 PHE A N 1
ATOM 934 C CA . PHE A 1 117 ? -2.889 -1.705 3.381 1.00 93.81 117 PHE A CA 1
ATOM 935 C C . PHE A 1 117 ? -4.140 -1.479 2.551 1.00 93.81 117 PHE A C 1
ATOM 937 O O . PHE A 1 117 ? -4.592 -0.348 2.380 1.00 93.81 117 PHE A O 1
ATOM 944 N N . THR A 1 118 ? -4.743 -2.568 2.085 1.00 91.62 118 THR A N 1
ATOM 945 C CA . THR A 1 118 ? -6.158 -2.532 1.703 1.00 91.62 118 THR A CA 1
ATOM 946 C C . THR A 1 118 ? -7.051 -2.753 2.922 1.00 91.62 118 THR A C 1
ATOM 948 O O . THR A 1 118 ? -6.640 -3.394 3.892 1.00 91.62 118 THR A O 1
ATOM 951 N N . VAL A 1 119 ? -8.309 -2.319 2.862 1.00 95.06 119 VAL A N 1
ATOM 952 C CA . VAL A 1 119 ? -9.319 -2.605 3.894 1.00 95.06 119 VAL A CA 1
ATOM 953 C C . VAL A 1 119 ? -9.457 -4.112 4.144 1.00 95.06 119 VAL A C 1
ATOM 955 O O . VAL A 1 119 ? -9.631 -4.536 5.285 1.00 95.06 119 VAL A O 1
ATOM 958 N N . SER A 1 120 ? -9.322 -4.936 3.102 1.00 94.88 120 SER A N 1
ATOM 959 C CA . SER A 1 120 ? -9.381 -6.398 3.240 1.00 94.88 120 SER A CA 1
ATOM 960 C C . SER A 1 120 ? -8.207 -6.946 4.061 1.00 94.88 120 SER A C 1
ATOM 962 O O . SER A 1 120 ? -8.406 -7.794 4.925 1.00 94.88 120 SER A O 1
ATOM 964 N N . GLN A 1 121 ? -6.995 -6.425 3.850 1.00 96.06 121 GLN A N 1
ATOM 965 C CA . GLN A 1 121 ? -5.812 -6.807 4.631 1.00 96.06 121 GLN A CA 1
ATOM 966 C C . GLN A 1 121 ? -5.899 -6.328 6.085 1.00 96.06 121 GLN A C 1
ATOM 968 O O . GLN A 1 121 ? -5.489 -7.051 6.991 1.00 96.06 121 GLN A O 1
ATOM 973 N N . VAL A 1 122 ? -6.490 -5.151 6.330 1.00 97.62 122 VAL A N 1
ATOM 974 C CA . VAL A 1 122 ? -6.811 -4.694 7.694 1.00 97.62 122 VAL A CA 1
ATOM 975 C C . VAL A 1 122 ? -7.742 -5.689 8.394 1.00 97.62 122 VAL A C 1
ATOM 977 O O . VAL A 1 122 ? -7.544 -5.979 9.573 1.00 97.62 122 VAL A O 1
ATOM 980 N N . GLY A 1 123 ? -8.709 -6.260 7.670 1.00 95.94 123 GLY A N 1
ATOM 981 C CA . GLY A 1 123 ? -9.580 -7.322 8.179 1.00 95.94 123 GLY A CA 1
ATOM 982 C C . GLY A 1 123 ? -8.803 -8.537 8.683 1.00 95.94 123 GLY A C 1
ATOM 983 O O . GLY A 1 123 ? -9.014 -8.955 9.818 1.00 95.94 123 GLY A O 1
ATOM 984 N N . LEU A 1 124 ? -7.839 -9.028 7.896 1.00 96.31 124 LEU A N 1
ATOM 985 C CA . LEU A 1 124 ? -6.984 -10.161 8.279 1.00 96.31 124 LEU A CA 1
ATOM 986 C C . LEU A 1 124 ? -6.171 -9.874 9.552 1.00 96.31 124 LEU A C 1
ATOM 988 O O . LEU A 1 124 ? -6.056 -10.726 10.426 1.00 96.31 124 LEU A O 1
ATOM 992 N N . ILE A 1 125 ? -5.656 -8.650 9.707 1.00 96.19 125 ILE A N 1
ATOM 993 C CA . ILE A 1 125 ? -4.967 -8.233 10.940 1.00 96.19 125 ILE A CA 1
ATOM 994 C C . ILE A 1 125 ? -5.940 -8.224 12.131 1.00 96.19 125 ILE A C 1
ATOM 996 O O . ILE A 1 125 ? -5.589 -8.652 13.231 1.00 96.19 125 ILE A O 1
ATOM 1000 N N . CYS A 1 126 ? -7.175 -7.757 11.926 1.00 95.31 126 CYS A N 1
ATOM 1001 C CA . CYS A 1 126 ? -8.193 -7.692 12.975 1.00 95.31 126 CYS A CA 1
ATOM 1002 C C . CYS A 1 126 ? -8.680 -9.072 13.442 1.00 95.31 126 CYS A C 1
ATOM 1004 O O . CYS A 1 126 ? -9.191 -9.175 14.557 1.00 95.31 126 CYS A O 1
ATOM 1006 N N . GLU A 1 127 ? -8.559 -10.123 12.629 1.00 93.88 127 GLU A N 1
ATOM 1007 C CA . GLU A 1 127 ? -8.893 -11.499 13.028 1.00 93.88 127 GLU A CA 1
ATOM 1008 C C . GLU A 1 127 ? -7.948 -12.028 14.118 1.00 93.88 127 GLU A C 1
ATOM 1010 O O . GLU A 1 127 ? -8.391 -12.732 15.025 1.00 93.88 127 GLU A O 1
ATOM 1015 N N . GLU A 1 128 ? -6.687 -11.589 14.115 1.00 94.19 128 GLU A N 1
ATOM 1016 C CA . GLU A 1 128 ? -5.682 -11.965 15.117 1.00 94.19 128 GLU A CA 1
ATOM 1017 C C . GLU A 1 128 ? -5.815 -11.220 16.454 1.00 94.19 128 GLU A C 1
ATOM 1019 O O . GLU A 1 128 ? -5.100 -11.523 17.419 1.00 94.19 128 GLU A O 1
ATOM 1024 N N . ILE A 1 129 ? -6.709 -10.231 16.538 1.00 92.69 129 ILE A N 1
ATOM 1025 C CA . ILE A 1 129 ? -6.908 -9.403 17.729 1.00 92.69 129 ILE A CA 1
ATOM 1026 C C . ILE A 1 129 ? -8.206 -9.836 18.428 1.00 92.69 129 ILE A C 1
ATOM 1028 O O . ILE A 1 129 ? -9.292 -9.644 17.890 1.00 92.69 129 ILE A O 1
ATOM 1032 N N . PRO A 1 130 ? -8.151 -10.396 19.648 1.00 85.62 130 PRO A N 1
ATOM 1033 C CA . PRO A 1 130 ? -9.330 -11.008 20.264 1.00 85.62 130 PRO A CA 1
ATOM 1034 C C . PRO A 1 130 ? -10.355 -10.000 20.806 1.00 85.62 130 PRO A C 1
ATOM 1036 O O . PRO A 1 130 ? -11.548 -10.300 20.845 1.00 85.62 130 PRO A O 1
ATOM 1039 N N . PHE A 1 131 ? -9.917 -8.812 21.234 1.00 88.00 131 PHE A N 1
ATOM 1040 C CA . PHE A 1 131 ? -10.762 -7.847 21.944 1.00 88.00 131 PHE A CA 1
ATOM 1041 C C . PHE A 1 131 ? -11.159 -6.665 21.060 1.00 88.00 131 PHE A C 1
ATOM 1043 O O . PHE A 1 131 ? -10.326 -6.120 20.340 1.00 88.00 131 PHE A O 1
ATOM 1050 N N . GLY A 1 132 ? -12.428 -6.253 21.146 1.00 89.50 132 GLY A N 1
ATOM 1051 C CA . GLY A 1 132 ? -13.000 -5.181 20.328 1.00 89.50 132 GLY A CA 1
ATOM 1052 C C . GLY A 1 132 ? -12.309 -3.831 20.513 1.00 89.50 132 GLY A C 1
ATOM 1053 O O . GLY A 1 132 ? -11.946 -3.213 19.519 1.00 89.50 132 GLY A O 1
ATOM 1054 N N . GLU A 1 133 ? -12.014 -3.431 21.752 1.00 92.94 133 GLU A N 1
ATOM 1055 C CA . GLU A 1 133 ? -11.263 -2.200 22.044 1.00 92.94 133 GLU A CA 1
ATOM 1056 C C . GLU A 1 133 ? -9.906 -2.169 21.321 1.00 92.94 133 GLU A C 1
ATOM 1058 O O . GLU A 1 133 ? -9.580 -1.203 20.633 1.00 92.94 133 GLU A O 1
ATOM 1063 N N . ASN A 1 134 ? -9.174 -3.282 21.355 1.00 94.69 134 ASN A N 1
ATOM 1064 C CA . ASN A 1 134 ? -7.873 -3.398 20.697 1.00 94.69 134 ASN A CA 1
ATOM 1065 C C . ASN A 1 134 ? -8.000 -3.419 19.167 1.00 94.69 134 ASN A C 1
ATOM 1067 O O . ASN A 1 134 ? -7.126 -2.902 18.472 1.00 94.69 134 ASN A O 1
ATOM 1071 N N . LYS A 1 135 ? -9.096 -3.969 18.623 1.00 95.81 135 LYS A N 1
ATOM 1072 C CA . LYS A 1 135 ? -9.401 -3.859 17.188 1.00 95.81 135 LYS A CA 1
ATOM 1073 C C . LYS A 1 135 ? -9.648 -2.411 16.786 1.00 95.81 135 LYS A C 1
ATOM 1075 O O . LYS A 1 135 ? -9.145 -1.992 15.750 1.00 95.81 135 LYS A O 1
ATOM 1080 N N . VAL A 1 136 ? -10.388 -1.645 17.593 1.00 97.25 136 VAL A N 1
ATOM 1081 C CA . VAL A 1 136 ? -10.610 -0.214 17.336 1.00 97.25 136 VAL A CA 1
ATOM 1082 C C . VAL A 1 136 ? -9.269 0.512 17.268 1.00 97.25 136 VAL A C 1
ATOM 1084 O O . VAL A 1 136 ? -9.010 1.201 16.284 1.00 97.25 136 VAL A O 1
ATOM 1087 N N . GLU A 1 137 ? -8.389 0.315 18.252 1.00 96.44 137 GLU A N 1
ATOM 1088 C CA . GLU A 1 137 ? -7.062 0.943 18.247 1.00 96.44 137 GLU A CA 1
ATOM 1089 C C . GLU A 1 137 ? -6.211 0.546 17.036 1.00 96.44 137 GLU A C 1
ATOM 1091 O O . GLU A 1 137 ? -5.606 1.410 16.398 1.00 96.44 137 GLU A O 1
ATOM 1096 N N . ALA A 1 138 ? -6.187 -0.742 16.688 1.00 96.69 138 ALA A N 1
ATOM 1097 C CA . ALA A 1 138 ? -5.450 -1.240 15.531 1.00 96.69 138 ALA A CA 1
ATOM 1098 C C . ALA A 1 138 ? -5.967 -0.638 14.215 1.00 96.69 138 ALA A C 1
ATOM 1100 O O . ALA A 1 138 ? -5.175 -0.178 13.393 1.00 96.69 138 ALA A O 1
ATOM 1101 N N . ILE A 1 139 ? -7.290 -0.577 14.027 1.00 97.44 139 ILE A N 1
ATOM 1102 C CA . ILE A 1 139 ? -7.898 0.021 12.831 1.00 97.44 139 ILE A CA 1
ATOM 1103 C C . ILE A 1 139 ? -7.550 1.509 12.739 1.00 97.44 139 ILE A C 1
ATOM 1105 O O . ILE A 1 139 ? -7.181 1.976 11.663 1.00 97.44 139 ILE A O 1
ATOM 1109 N N . LEU A 1 140 ? -7.626 2.254 13.846 1.00 97.06 140 LEU A N 1
ATOM 1110 C CA . LEU A 1 140 ? -7.279 3.679 13.861 1.00 97.06 140 LEU A CA 1
ATOM 1111 C C . LEU A 1 140 ? -5.797 3.919 13.536 1.00 97.06 140 LEU A C 1
ATOM 1113 O O . LEU A 1 140 ? -5.484 4.887 12.845 1.00 97.06 140 LEU A O 1
ATOM 1117 N N . ALA A 1 141 ? -4.898 3.030 13.969 1.00 96.25 141 ALA A N 1
ATOM 1118 C CA . ALA A 1 141 ? -3.477 3.097 13.624 1.00 96.25 141 ALA A CA 1
ATOM 1119 C C . ALA A 1 141 ? -3.210 2.819 12.132 1.00 96.25 141 ALA A C 1
ATOM 1121 O O . ALA A 1 141 ? -2.349 3.455 11.523 1.00 96.25 141 ALA A O 1
ATOM 1122 N N . LEU A 1 142 ? -3.961 1.892 11.530 1.00 96.50 142 LEU A N 1
ATOM 1123 C CA . LEU A 1 142 ? -3.816 1.504 10.123 1.00 96.50 142 LEU A CA 1
ATOM 1124 C C . LEU A 1 142 ? -4.499 2.487 9.162 1.00 96.50 142 LEU A C 1
ATOM 1126 O O . LEU A 1 142 ? -4.045 2.652 8.032 1.00 96.50 142 LEU A O 1
ATOM 1130 N N . TYR A 1 143 ? -5.566 3.161 9.599 1.00 95.56 143 TYR A N 1
ATOM 1131 C CA . TYR A 1 143 ? -6.429 3.989 8.750 1.00 95.56 143 TYR A CA 1
ATOM 1132 C C . TYR A 1 143 ? -5.711 5.066 7.908 1.00 95.56 143 TYR A C 1
ATOM 1134 O O . TYR A 1 143 ? -6.056 5.215 6.728 1.00 95.56 143 TYR A O 1
ATOM 1142 N N . PRO A 1 144 ? -4.707 5.806 8.428 1.00 92.94 144 PRO A N 1
ATOM 1143 C CA . PRO A 1 144 ? -3.959 6.770 7.620 1.00 92.94 144 PRO A CA 1
ATOM 1144 C C . PRO A 1 144 ? -3.283 6.136 6.398 1.00 92.94 144 PRO A C 1
ATOM 1146 O O . PRO A 1 144 ? -3.184 6.790 5.359 1.00 92.94 144 PRO A O 1
ATOM 1149 N N . HIS A 1 145 ? -2.917 4.855 6.510 1.00 93.50 145 HIS A N 1
ATOM 1150 C CA . HIS A 1 145 ? -2.151 4.085 5.536 1.00 93.50 145 HIS A CA 1
ATOM 1151 C C . HIS A 1 145 ? -3.012 3.095 4.727 1.00 93.50 145 HIS A C 1
ATOM 1153 O O . HIS A 1 145 ? -2.515 2.083 4.233 1.00 93.50 145 HIS A O 1
ATOM 1159 N N . ILE A 1 146 ? -4.311 3.371 4.568 1.00 92.50 146 ILE A N 1
ATOM 1160 C CA . ILE A 1 146 ? -5.202 2.585 3.701 1.00 92.50 146 ILE A CA 1
ATOM 1161 C C . ILE A 1 146 ? -5.222 3.158 2.280 1.00 92.50 146 ILE A C 1
ATOM 1163 O O . ILE A 1 146 ? -5.414 4.363 2.097 1.00 92.50 146 ILE A O 1
ATOM 1167 N N . VAL A 1 147 ? -5.062 2.281 1.285 1.00 86.38 147 VAL A N 1
ATOM 1168 C CA . VAL A 1 147 ? -4.970 2.637 -0.143 1.00 86.38 147 VAL A CA 1
ATOM 1169 C C . VAL A 1 147 ? -6.334 2.700 -0.837 1.00 86.38 147 VAL A C 1
ATOM 1171 O O . VAL A 1 147 ? -6.513 3.504 -1.744 1.00 86.38 147 VAL A O 1
ATOM 1174 N N . ASP A 1 148 ? -7.309 1.905 -0.386 1.00 86.69 148 ASP A N 1
ATOM 1175 C CA . ASP A 1 148 ? -8.669 1.783 -0.935 1.00 86.69 148 ASP A CA 1
ATOM 1176 C C . ASP A 1 148 ? -9.715 2.374 0.031 1.00 86.69 148 ASP A C 1
ATOM 1178 O O . ASP A 1 148 ? -10.646 1.708 0.500 1.00 86.69 148 ASP A O 1
ATOM 1182 N N . LYS A 1 149 ? -9.544 3.657 0.386 1.00 85.94 149 LYS A N 1
ATOM 1183 C CA . LYS A 1 149 ? -10.375 4.351 1.394 1.00 85.94 149 LYS A CA 1
ATOM 1184 C C . LYS A 1 149 ? -11.868 4.373 1.047 1.00 85.94 149 LYS A C 1
ATOM 1186 O O . LYS A 1 149 ? -12.695 4.477 1.954 1.00 85.94 149 LYS A O 1
ATOM 1191 N N . GLU A 1 150 ? -12.237 4.230 -0.224 1.00 82.31 150 GLU A N 1
ATOM 1192 C CA . GLU A 1 150 ? -13.620 4.062 -0.680 1.00 82.31 150 GLU A CA 1
ATOM 1193 C C . GLU A 1 150 ? -14.301 2.813 -0.094 1.00 82.31 150 GLU A C 1
ATOM 1195 O O . GLU A 1 150 ? -15.517 2.810 0.096 1.00 82.31 150 GLU A O 1
ATOM 1200 N N . ASN A 1 151 ? -13.527 1.786 0.276 1.00 88.88 151 ASN A N 1
ATOM 1201 C CA . ASN A 1 151 ? -14.011 0.585 0.959 1.00 88.88 151 ASN A CA 1
ATOM 1202 C C . ASN A 1 151 ? -14.064 0.736 2.486 1.00 88.88 151 ASN A C 1
ATOM 1204 O O . ASN A 1 151 ? -14.455 -0.203 3.181 1.00 88.88 151 ASN A O 1
ATOM 1208 N N . GLY A 1 152 ? -13.707 1.904 3.034 1.00 89.00 152 GLY A N 1
ATOM 1209 C CA . GLY A 1 152 ? -13.574 2.129 4.476 1.00 89.00 152 GLY A CA 1
ATOM 1210 C C . GLY A 1 152 ? -14.851 1.879 5.287 1.00 89.00 152 GLY A C 1
ATOM 1211 O O . GLY A 1 152 ? -14.770 1.630 6.486 1.00 89.00 152 GLY A O 1
ATOM 1212 N N . TYR A 1 153 ? -16.030 1.867 4.653 1.00 88.81 153 TYR A N 1
ATOM 1213 C CA . TYR A 1 153 ? -17.286 1.477 5.306 1.00 88.81 153 TYR A CA 1
ATOM 1214 C C . TYR A 1 153 ? -17.275 0.028 5.824 1.00 88.81 153 TYR A C 1
ATOM 1216 O O . TYR A 1 153 ? -18.000 -0.278 6.766 1.00 88.81 153 TYR A O 1
ATOM 1224 N N . LYS A 1 154 ? -16.435 -0.856 5.267 1.00 93.94 154 LYS A N 1
ATOM 1225 C CA . LYS A 1 154 ? -16.300 -2.245 5.735 1.00 93.94 154 LYS A CA 1
ATOM 1226 C C . LYS A 1 154 ? -15.521 -2.362 7.046 1.00 93.94 154 LYS A C 1
ATOM 1228 O O . LYS A 1 154 ? -15.651 -3.363 7.737 1.00 93.94 154 LYS A O 1
ATOM 1233 N N . LEU A 1 155 ? -14.760 -1.336 7.447 1.00 95.75 155 LEU A N 1
ATOM 1234 C CA . LEU A 1 155 ? -14.004 -1.349 8.710 1.00 95.75 155 LEU A CA 1
ATOM 1235 C C . LEU A 1 155 ? -14.920 -1.533 9.932 1.00 95.75 155 LEU A C 1
ATOM 1237 O O . LEU A 1 155 ? -14.518 -2.139 10.923 1.00 95.75 155 LEU A O 1
ATOM 1241 N N . TYR A 1 156 ? -16.167 -1.058 9.850 1.00 94.56 156 TYR A N 1
ATOM 1242 C CA . TYR A 1 156 ? -17.167 -1.233 10.907 1.00 94.56 156 TYR A CA 1
ATOM 1243 C C . TYR A 1 156 ? -17.624 -2.688 11.080 1.00 94.56 156 TYR A C 1
ATOM 1245 O O . TYR A 1 156 ? -18.176 -3.023 12.127 1.00 94.56 156 TYR A O 1
ATOM 1253 N N . GLU A 1 157 ? -17.407 -3.552 10.084 1.00 93.94 157 GLU A N 1
ATOM 1254 C CA . GLU A 1 157 ? -17.773 -4.972 10.136 1.00 93.94 157 GLU A CA 1
ATOM 1255 C C . GLU A 1 157 ? -16.791 -5.783 10.998 1.00 93.94 157 GLU A C 1
ATOM 1257 O O . GLU A 1 157 ? -17.153 -6.834 11.522 1.00 93.94 157 GLU A O 1
ATOM 1262 N N . PHE A 1 158 ? -15.570 -5.278 11.216 1.00 94.31 158 PHE A N 1
ATOM 1263 C CA . PHE A 1 158 ? -14.533 -5.966 11.998 1.00 94.31 158 PHE A CA 1
ATOM 1264 C C . PHE A 1 158 ? -14.729 -5.852 13.518 1.00 94.31 158 PHE A C 1
ATOM 1266 O O . PHE A 1 158 ? -14.092 -6.579 14.289 1.00 94.31 158 PHE A O 1
ATOM 1273 N N . VAL A 1 159 ? -15.631 -4.968 13.955 1.00 93.62 159 VAL A N 1
ATOM 1274 C CA . VAL A 1 159 ? -15.989 -4.734 15.360 1.00 93.62 159 VAL A CA 1
ATOM 1275 C C . VAL A 1 159 ? -17.433 -5.154 15.646 1.00 93.62 159 VAL A C 1
ATOM 1277 O O . VAL A 1 159 ? -18.398 -4.672 15.047 1.00 93.62 159 VAL A O 1
ATOM 1280 N N . THR A 1 160 ? -17.588 -6.065 16.609 1.00 89.88 160 THR A N 1
ATOM 1281 C CA . THR A 1 160 ? -18.859 -6.753 16.884 1.00 89.88 160 THR A CA 1
ATOM 1282 C C . THR A 1 160 ? -19.806 -5.951 17.775 1.00 89.88 160 THR A C 1
ATOM 1284 O O . THR A 1 160 ? -21.020 -5.954 17.542 1.00 89.88 160 THR A O 1
ATOM 1287 N N . PHE A 1 161 ? -19.284 -5.265 18.793 1.00 91.94 161 PHE A N 1
ATOM 1288 C CA . PHE A 1 161 ? -20.098 -4.556 19.782 1.00 91.94 161 PHE A CA 1
ATOM 1289 C C . PHE A 1 161 ? -20.453 -3.138 19.319 1.00 91.94 161 PHE A C 1
ATOM 1291 O O . PHE A 1 161 ? -19.701 -2.493 18.589 1.00 91.94 161 PHE A O 1
ATOM 1298 N N . SER A 1 162 ? -21.629 -2.652 19.728 1.00 91.38 162 SER A N 1
ATOM 1299 C CA . SER A 1 162 ? -22.109 -1.303 19.388 1.00 91.38 162 SER A CA 1
ATOM 1300 C C . SER A 1 162 ? -21.169 -0.213 19.882 1.00 91.38 162 SER A C 1
ATOM 1302 O O . SER A 1 162 ? -20.905 0.738 19.154 1.00 91.38 162 SER A O 1
ATOM 1304 N N . ASP A 1 163 ? -20.653 -0.381 21.095 1.00 94.75 163 ASP A N 1
ATOM 1305 C CA . ASP A 1 163 ? -19.858 0.637 21.773 1.00 94.75 163 ASP A CA 1
ATOM 1306 C C . ASP A 1 163 ? -18.499 0.799 21.081 1.00 94.75 163 ASP A C 1
ATOM 1308 O O . ASP A 1 163 ? -18.051 1.918 20.838 1.00 94.75 163 ASP A O 1
ATOM 1312 N N . ASP A 1 164 ? -17.896 -0.312 20.645 1.00 95.69 164 ASP A N 1
ATOM 1313 C CA . ASP A 1 164 ? -16.669 -0.311 19.843 1.00 95.69 164 ASP A CA 1
ATOM 1314 C C . ASP A 1 164 ? -16.888 0.327 18.465 1.00 95.69 164 ASP A C 1
ATOM 1316 O O . ASP A 1 164 ? -16.050 1.098 17.997 1.00 95.69 164 ASP A O 1
ATOM 1320 N N . ARG A 1 165 ? -18.034 0.064 17.819 1.00 94.88 165 ARG A N 1
ATOM 1321 C CA . ARG A 1 165 ? -18.388 0.707 16.542 1.00 94.88 165 ARG A CA 1
ATOM 1322 C C . ARG A 1 165 ? -18.530 2.219 16.676 1.00 94.88 165 ARG A C 1
ATOM 1324 O O . ARG A 1 165 ? -18.065 2.940 15.797 1.00 94.88 165 ARG A O 1
ATOM 1331 N N . GLU A 1 166 ? -19.144 2.696 17.755 1.00 95.94 166 GLU A N 1
ATOM 1332 C CA . GLU A 1 166 ? -19.281 4.133 18.011 1.00 95.94 166 GLU A CA 1
ATOM 1333 C C . GLU A 1 166 ? -17.913 4.779 18.279 1.00 95.94 166 GLU A C 1
ATOM 1335 O O . GLU A 1 166 ? -17.600 5.824 17.704 1.00 95.94 166 GLU A O 1
ATOM 1340 N N . ARG A 1 167 ? -17.050 4.123 19.071 1.00 95.94 167 ARG A N 1
ATOM 1341 C CA . ARG A 1 167 ? -15.662 4.570 19.295 1.00 95.94 167 ARG A CA 1
ATOM 1342 C C . ARG A 1 167 ? -14.875 4.633 17.985 1.00 95.94 167 ARG A C 1
ATOM 1344 O O . ARG A 1 167 ? -14.229 5.646 17.719 1.00 95.94 167 ARG A O 1
ATOM 1351 N N . LEU A 1 168 ? -14.975 3.599 17.147 1.00 96.62 168 LEU A N 1
ATOM 1352 C CA . LEU A 1 168 ? -14.332 3.568 15.833 1.00 96.62 168 LEU A CA 1
ATOM 1353 C C . LEU A 1 168 ? -14.847 4.692 14.934 1.00 96.62 168 LEU A C 1
ATOM 1355 O O . LEU A 1 168 ? -14.054 5.397 14.316 1.00 96.62 168 LEU A O 1
ATOM 1359 N N . LYS A 1 169 ? -16.167 4.888 14.870 1.00 95.19 169 LYS A N 1
ATOM 1360 C CA . LY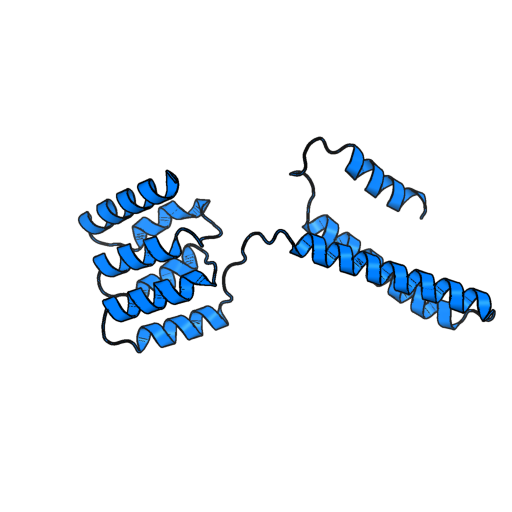S A 1 169 ? -16.777 5.949 14.067 1.00 95.19 169 LYS A CA 1
ATOM 1361 C C . LYS A 1 169 ? -16.235 7.318 14.456 1.00 95.19 169 LYS A C 1
ATOM 1363 O O . LYS A 1 169 ? -15.764 8.036 13.578 1.00 95.19 169 LYS A O 1
ATOM 1368 N N . LYS A 1 170 ? -16.242 7.633 15.7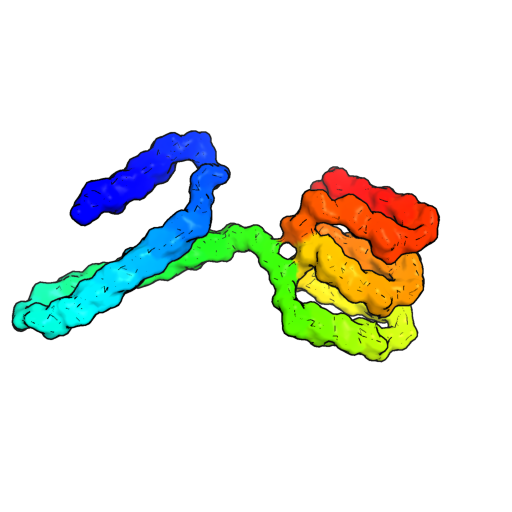51 1.00 95.88 170 LYS A N 1
ATOM 1369 C CA . LYS A 1 170 ? -15.725 8.901 16.262 1.00 95.88 170 LYS A CA 1
ATOM 1370 C C . LYS A 1 170 ? -14.246 9.094 15.910 1.00 95.88 170 LYS A C 1
ATOM 1372 O O . LYS A 1 170 ? -13.884 10.136 15.376 1.00 95.88 170 LYS A O 1
ATOM 1377 N N . GLY A 1 171 ? -13.409 8.077 16.130 1.00 95.12 171 GLY A N 1
ATOM 1378 C CA . GLY A 1 171 ? -11.982 8.156 15.799 1.00 95.12 171 GLY A CA 1
ATOM 1379 C C . GLY A 1 171 ? -11.720 8.342 14.299 1.00 95.12 171 GLY A C 1
ATOM 1380 O O . GLY A 1 171 ? -10.861 9.127 13.908 1.00 95.12 171 GLY A O 1
ATOM 1381 N N . LEU A 1 172 ? -12.492 7.679 13.432 1.00 93.69 172 LEU A N 1
ATOM 1382 C CA . LEU A 1 172 ? -12.382 7.859 11.982 1.00 93.69 172 LEU A CA 1
ATOM 1383 C C . LEU A 1 172 ? -12.853 9.243 11.519 1.00 93.69 172 LEU A C 1
ATOM 1385 O O . LEU A 1 172 ? -12.297 9.782 10.566 1.00 93.69 172 LEU A O 1
ATOM 1389 N N . GLU A 1 173 ? -13.874 9.816 12.156 1.00 92.31 173 GLU A N 1
ATOM 1390 C CA . GLU A 1 173 ? -14.318 11.189 11.888 1.00 92.31 173 GLU A CA 1
ATOM 1391 C C . GLU A 1 173 ? -13.243 12.209 12.284 1.00 92.31 173 GLU A C 1
ATOM 1393 O O . GLU A 1 173 ? -12.940 13.104 11.496 1.00 92.31 173 GLU A O 1
ATOM 1398 N N . GLU A 1 174 ? -12.600 12.026 13.440 1.00 93.62 174 GLU A N 1
ATOM 1399 C CA . GLU A 1 174 ? -11.473 12.855 13.890 1.00 93.62 174 GLU A CA 1
ATOM 1400 C C . GLU A 1 174 ? -10.287 12.790 12.911 1.00 93.62 174 GLU A C 1
ATOM 1402 O O . GLU A 1 174 ? -9.714 13.822 12.565 1.00 93.62 174 GLU A O 1
ATOM 1407 N N . LEU A 1 175 ? -9.961 11.602 12.389 1.00 88.44 175 LEU A N 1
ATOM 1408 C CA . LEU A 1 175 ? -8.887 11.415 11.402 1.00 88.44 175 LEU A CA 1
ATOM 1409 C C . LEU A 1 175 ? -9.222 11.948 10.000 1.00 88.44 175 LEU A C 1
ATOM 1411 O O . LEU A 1 175 ? -8.309 12.191 9.219 1.00 88.44 175 LEU A O 1
ATOM 1415 N N . LYS A 1 176 ? -10.505 12.097 9.648 1.00 80.69 176 LYS A N 1
ATOM 1416 C CA . LYS A 1 176 ? -10.946 12.696 8.372 1.00 80.69 176 LYS A CA 1
ATOM 1417 C C . LYS A 1 176 ? -11.001 14.226 8.418 1.00 80.69 176 LYS A C 1
ATOM 1419 O O . LYS A 1 176 ? -11.055 14.850 7.362 1.00 80.69 176 LYS A O 1
ATOM 1424 N N . GLY A 1 177 ? -11.090 14.803 9.617 1.00 68.31 177 GLY A N 1
ATOM 1425 C CA . GLY A 1 177 ? -11.191 16.248 9.838 1.00 68.31 177 GLY A CA 1
ATOM 1426 C C . GLY A 1 177 ? -9.850 16.985 9.921 1.00 68.31 177 GLY A C 1
ATOM 1427 O O . GLY A 1 177 ? -9.862 18.215 9.941 1.00 68.31 177 GLY A O 1
ATOM 1428 N N . ASN A 1 178 ? -8.734 16.251 9.966 1.00 48.59 178 ASN A N 1
ATOM 1429 C CA . ASN A 1 178 ? -7.357 16.757 9.902 1.00 48.59 178 ASN A CA 1
ATOM 1430 C C . ASN A 1 178 ? -6.763 16.556 8.506 1.00 48.59 178 ASN A C 1
ATOM 1432 O O . ASN A 1 178 ? -5.912 17.389 8.124 1.00 48.59 178 ASN A O 1
#

Secondary structure (DSSP, 8-state):
-HHHHHHHHHHHHH-SSGGG--HHHHHHHHHHHHHHHHHHHHHHTT-S-HHHHHHHHHHHHHHHHHHHHHHHHHGGG--PPBPPHHHHHHHHHHHHH--SHHHHHHHHHHHHTT-BB-HHHHHHHHHT--SHHHHHHHHHHHGGGBS-GGGGGGGGGG--SHHHHHHHHHHHHHHH--